Protein AF-A0A8H5CY10-F1 (afdb_monomer_lite)

Foldseek 3Di:
DDDDDDDDDDDDDDDDDDDDDPPDDDDDDDDDDDDPVVVVVVVVVVVVVVVVVVVVVVVVVVVVVVVVVVVCVVPPPDPVVVVVVVVVVVVVVVVVVVVVVVVVCVVCPVVVVVVVVVVVVVVVVVVLVVLVVLVVVLVCCCPPVVDDSVVVCVVVVNDPPDDDPDD

pLDDT: mean 77.36, std 19.47, range [29.61, 96.5]

Radius of gyration: 50.78 Å; chains: 1; bounding box: 106×78×105 Å

Organism: NCBI:txid182062

Sequence (167 aa):
MGLFKQTRSGHQTASGSSNNPEKSTHTGIVVFWSFPSQQGVLIQTRLKSVKEQRSSNEAQLKELHEALNIEKSLRVESQDRTRLLNELTDLKKEICQLDQELGAYGACDPVKLEETKRAITLGKEAAIRWTDNYGVVLNYFTRQNGVSADDVRKYLGVPEDYEDQVY

InterPro domains:
  IPR040661 Leucine zipper with capping helix domain [PF18517] (111-163)

Secondary structure (DSSP, 8-state):
--------------------------SS-------HHHHHHHHHHHHHHHHHHHHHHHHHHHHHHHHHHHHHHHS---HHHHHHHHHHHHHHHHHHHHHHHHHHHGGG-HHHHHHHHHHHHHHHHHHHHHHHHHHHHHHHHHHHS---HHHHHHHTT--TT------

Structure (mmCIF, N/CA/C/O backbone):
data_AF-A0A8H5CY10-F1
#
_entry.id   AF-A0A8H5CY10-F1
#
loop_
_atom_site.group_PDB
_atom_site.id
_atom_site.type_symbol
_atom_site.label_atom_id
_atom_site.label_alt_id
_atom_site.label_comp_id
_atom_site.label_asym_id
_atom_site.label_entity_id
_atom_site.label_seq_id
_atom_site.pdbx_PDB_ins_code
_atom_site.Cartn_x
_atom_site.Cartn_y
_atom_site.Cartn_z
_atom_site.occupancy
_atom_site.B_iso_or_equiv
_atom_site.auth_seq_id
_atom_site.auth_comp_id
_atom_site.auth_asym_id
_atom_site.auth_atom_id
_atom_site.pdbx_PDB_model_num
ATOM 1 N N . MET A 1 1 ? -54.670 -41.532 51.696 1.00 34.75 1 MET A N 1
ATOM 2 C CA . MET A 1 1 ? -55.533 -42.430 50.897 1.00 34.75 1 MET A CA 1
ATOM 3 C C . MET A 1 1 ? -56.608 -41.581 50.242 1.00 34.75 1 MET A C 1
ATOM 5 O O . MET A 1 1 ? -57.479 -41.097 50.944 1.00 34.75 1 MET A O 1
ATOM 9 N N . GLY A 1 2 ? -56.506 -41.326 48.940 1.00 39.78 2 GLY A N 1
ATOM 10 C CA . GLY A 1 2 ? -57.536 -40.622 48.176 1.00 39.78 2 GLY A CA 1
ATOM 11 C C . GLY A 1 2 ? -57.669 -41.297 46.820 1.00 39.78 2 GLY A C 1
ATOM 12 O O . GLY A 1 2 ? -56.771 -41.181 45.993 1.00 39.78 2 GLY A O 1
ATOM 13 N N . LEU A 1 3 ? -58.736 -42.074 46.634 1.00 32.69 3 LEU A N 1
ATOM 14 C CA . LEU A 1 3 ? -59.073 -42.697 45.357 1.00 32.69 3 LEU A CA 1
ATOM 15 C C . LEU A 1 3 ? -59.707 -41.636 44.457 1.00 32.69 3 LEU A C 1
ATOM 17 O O . LEU A 1 3 ? -60.859 -41.264 44.658 1.00 32.69 3 LEU A O 1
ATOM 21 N N . PHE A 1 4 ? -58.965 -41.165 43.459 1.00 33.41 4 PHE A N 1
ATOM 22 C CA . PHE A 1 4 ? -59.524 -40.364 42.375 1.00 33.41 4 PHE A CA 1
ATOM 23 C C . PHE A 1 4 ? -59.755 -41.289 41.176 1.00 33.41 4 PHE A C 1
ATOM 25 O O . PHE A 1 4 ? -58.808 -41.736 40.532 1.00 33.41 4 PHE A O 1
ATOM 32 N N . LYS A 1 5 ? -61.017 -41.642 40.906 1.00 40.50 5 LYS A N 1
ATOM 33 C CA . LYS A 1 5 ? -61.383 -42.364 39.683 1.00 40.50 5 LYS A CA 1
ATOM 34 C C . LYS A 1 5 ? -61.484 -41.354 38.549 1.00 40.50 5 LYS A C 1
ATOM 36 O O . LYS A 1 5 ? -62.426 -40.571 38.515 1.00 40.50 5 LYS A O 1
ATOM 41 N N . GLN A 1 6 ? -60.555 -41.411 37.602 1.00 40.81 6 GLN A N 1
ATOM 42 C CA . GLN A 1 6 ? -60.730 -40.766 36.307 1.00 40.81 6 GLN A CA 1
ATOM 43 C C . GLN A 1 6 ? -60.863 -41.849 35.238 1.00 40.81 6 GLN A C 1
ATOM 45 O O . GLN A 1 6 ? -59.901 -42.513 34.865 1.00 40.81 6 GLN A O 1
ATOM 50 N N . THR A 1 7 ? -62.090 -42.060 34.773 1.00 44.53 7 THR A N 1
ATOM 51 C CA . THR A 1 7 ? -62.386 -42.866 33.588 1.00 44.53 7 THR A CA 1
ATOM 52 C C . THR A 1 7 ? -61.926 -42.099 32.354 1.00 44.53 7 THR A C 1
ATOM 54 O O . THR A 1 7 ? -62.464 -41.031 32.061 1.00 44.53 7 THR A O 1
ATOM 57 N N . ARG A 1 8 ? -60.943 -42.630 31.620 1.00 38.81 8 ARG A N 1
ATOM 58 C CA . ARG A 1 8 ? -60.544 -42.095 30.314 1.00 38.81 8 ARG A CA 1
ATOM 59 C C . ARG A 1 8 ? -60.693 -43.182 29.251 1.00 38.81 8 ARG A C 1
ATOM 61 O O . ARG A 1 8 ? -59.889 -44.102 29.172 1.00 38.81 8 ARG A O 1
ATOM 68 N N . SER A 1 9 ? -61.758 -43.055 28.462 1.00 34.53 9 SER A N 1
ATOM 69 C CA . SER A 1 9 ? -61.904 -43.682 27.147 1.00 34.53 9 SER A CA 1
ATOM 70 C C . SER A 1 9 ? -60.793 -43.159 26.234 1.00 34.53 9 SER A C 1
ATOM 72 O O . SER A 1 9 ? -60.560 -41.951 26.177 1.00 34.53 9 SER A O 1
ATOM 74 N N . GLY A 1 10 ? -60.072 -44.065 25.579 1.00 37.56 10 GLY A N 1
ATOM 75 C CA . GLY A 1 10 ? -58.889 -43.745 24.789 1.00 37.56 10 GLY A CA 1
ATOM 76 C C . GLY A 1 10 ? -59.191 -43.094 23.438 1.00 37.56 10 GLY A C 1
ATOM 77 O O . GLY A 1 10 ? -60.077 -43.529 22.708 1.00 37.56 10 GLY A O 1
ATOM 78 N N . HIS A 1 11 ? -58.362 -42.117 23.073 1.00 30.05 11 HIS A N 1
ATOM 79 C CA . HIS A 1 11 ? -57.857 -41.965 21.710 1.00 30.05 11 HIS A CA 1
ATOM 80 C C . HIS A 1 11 ? -56.489 -41.273 21.778 1.00 30.05 11 HIS A C 1
ATOM 82 O O . HIS A 1 11 ? -56.371 -40.166 22.304 1.00 30.05 11 HIS A O 1
ATOM 88 N N . GLN A 1 12 ? -55.441 -41.977 21.345 1.00 35.25 12 GLN A N 1
ATOM 89 C CA . GLN A 1 12 ? -54.083 -41.449 21.216 1.00 35.25 12 GLN A CA 1
ATOM 90 C C . GLN A 1 12 ? -53.934 -40.755 19.861 1.00 35.25 12 GLN A C 1
ATOM 92 O O . GLN A 1 12 ? -54.296 -41.334 18.842 1.00 35.25 12 GLN A O 1
ATOM 97 N N . THR A 1 13 ? -53.268 -39.603 19.845 1.00 30.92 13 THR A N 1
ATOM 98 C CA . THR A 1 13 ? -52.383 -39.216 18.738 1.00 30.92 13 THR A CA 1
ATOM 99 C C . THR A 1 13 ? -51.084 -38.688 19.337 1.00 30.92 13 THR A C 1
ATOM 101 O O . THR A 1 13 ? -51.091 -37.802 20.191 1.00 30.92 13 THR A O 1
ATOM 104 N N . ALA A 1 14 ? -49.989 -39.330 18.944 1.00 38.44 14 ALA A N 1
ATOM 105 C CA . ALA A 1 14 ? -48.635 -39.170 19.449 1.00 38.44 14 ALA A CA 1
ATOM 106 C C . ALA A 1 14 ? -48.001 -37.815 19.095 1.00 38.44 14 ALA A C 1
ATOM 108 O O . ALA A 1 14 ? -48.248 -37.300 18.013 1.00 38.44 14 ALA A O 1
ATOM 109 N N . SER A 1 15 ? -47.105 -37.321 19.958 1.00 30.69 15 SER A N 1
ATOM 110 C CA . SER A 1 15 ? -45.715 -36.972 19.603 1.00 30.69 15 SER A CA 1
ATOM 111 C C . SER A 1 15 ? -45.042 -36.220 20.757 1.00 30.69 15 SER A C 1
ATOM 113 O O . SER A 1 15 ? -45.592 -35.227 21.227 1.00 30.69 15 SER A O 1
ATOM 115 N N . GLY A 1 16 ? -43.830 -36.624 21.151 1.00 29.61 16 GLY A N 1
ATOM 116 C CA . GLY A 1 16 ? -42.879 -35.682 21.756 1.00 29.61 16 GLY A CA 1
ATOM 117 C C . GLY A 1 16 ? -42.206 -36.106 23.058 1.00 29.61 16 GLY A C 1
ATOM 118 O O . GLY A 1 16 ? -42.570 -35.643 24.128 1.00 29.61 16 GLY A O 1
ATOM 119 N N . SER A 1 17 ? -41.133 -36.880 22.898 1.00 32.09 17 SER A N 1
ATOM 120 C CA . SER A 1 17 ? -39.913 -36.883 23.716 1.00 32.09 17 SER A CA 1
ATOM 121 C C . SER A 1 17 ? -39.981 -37.368 25.171 1.00 32.09 17 SER A C 1
ATOM 123 O O . SER A 1 17 ? -40.077 -36.613 26.135 1.00 32.09 17 SER A O 1
ATOM 125 N N . SER A 1 18 ? -39.778 -38.681 25.273 1.00 42.53 18 SER A N 1
ATOM 126 C CA . SER A 1 18 ? -39.155 -39.410 26.378 1.00 42.53 18 SER A CA 1
ATOM 127 C C . SER A 1 18 ? -37.999 -38.651 27.039 1.00 42.53 18 SER A C 1
ATOM 129 O O . SER A 1 18 ? -37.089 -38.198 26.347 1.00 42.53 18 SER A O 1
ATOM 131 N N . ASN A 1 19 ? -38.015 -38.587 28.373 1.00 39.38 19 ASN A N 1
ATOM 132 C CA . ASN A 1 19 ? -36.900 -39.030 29.216 1.00 39.38 19 ASN A CA 1
ATOM 133 C C . ASN A 1 19 ? -37.336 -39.045 30.687 1.00 39.38 19 ASN A C 1
ATOM 135 O O . ASN A 1 19 ? -37.189 -38.066 31.414 1.00 39.38 19 ASN A O 1
ATOM 139 N N . ASN A 1 20 ? -37.864 -40.184 31.134 1.00 44.50 20 ASN A N 1
ATOM 140 C CA . ASN A 1 20 ? -37.883 -40.542 32.548 1.00 44.50 20 ASN A CA 1
ATOM 141 C C . ASN A 1 20 ? -37.663 -42.062 32.642 1.00 44.50 20 ASN A C 1
ATOM 143 O O . ASN A 1 20 ? -38.339 -42.793 31.916 1.00 44.50 20 ASN A O 1
ATOM 147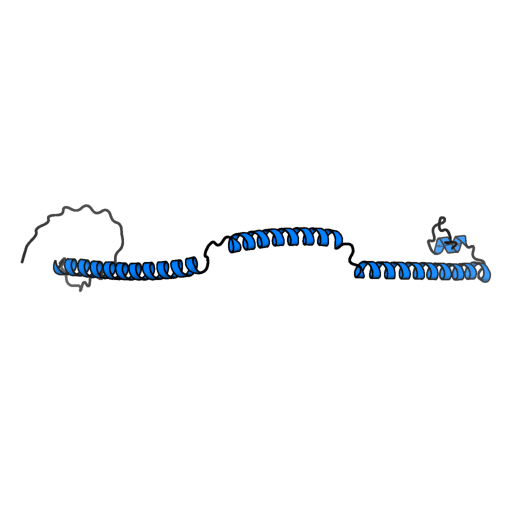 N N . PRO A 1 21 ? -36.724 -42.572 33.460 1.00 44.19 21 PRO A N 1
ATOM 148 C CA . PRO A 1 21 ? -36.473 -44.002 33.527 1.00 44.19 21 PRO A CA 1
ATOM 149 C C . PRO A 1 21 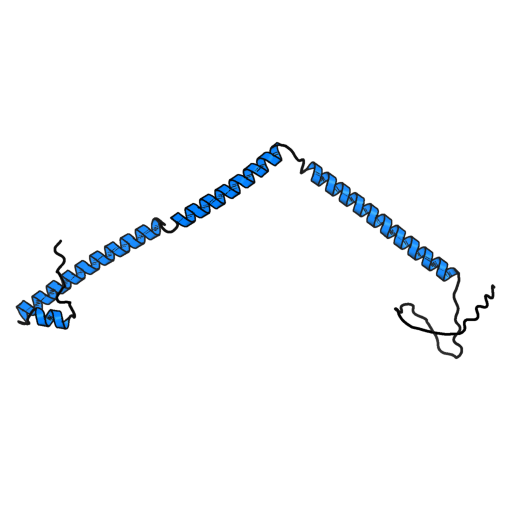? -37.559 -44.657 34.387 1.00 44.19 21 PRO A C 1
ATOM 151 O O . PRO A 1 21 ? -37.470 -44.690 35.616 1.00 44.19 21 PRO A O 1
ATOM 154 N N . GLU A 1 22 ? -38.599 -45.181 33.740 1.00 51.25 22 GLU A N 1
ATOM 155 C CA . GLU A 1 22 ? -39.527 -46.130 34.355 1.00 51.25 22 GLU A CA 1
ATOM 156 C C . GLU A 1 22 ? -38.759 -47.416 34.676 1.00 51.25 22 GLU A C 1
ATOM 158 O O . GLU A 1 22 ? -38.519 -48.266 33.820 1.00 51.25 22 GLU A O 1
ATOM 163 N N . LYS A 1 23 ? -38.321 -47.557 35.929 1.00 45.88 23 LYS A N 1
ATOM 164 C CA . LYS A 1 23 ? -37.774 -48.823 36.419 1.00 45.88 23 LYS A CA 1
ATOM 165 C C . LYS A 1 23 ? -38.937 -49.801 36.595 1.00 45.88 23 LYS A C 1
ATOM 167 O O . LYS A 1 23 ? -39.627 -49.748 37.609 1.00 45.88 23 LYS A O 1
ATOM 172 N N . SER A 1 24 ? -39.156 -50.665 35.605 1.00 47.91 24 SER A N 1
ATOM 173 C CA . SER A 1 24 ? -40.098 -51.784 35.682 1.00 47.91 24 SER A CA 1
ATOM 174 C C . SER A 1 24 ? -39.331 -53.099 35.842 1.00 47.91 24 SER A C 1
ATOM 176 O O . SER A 1 24 ? -38.492 -53.465 35.021 1.00 47.91 24 SER A O 1
ATOM 178 N N . THR A 1 25 ? -39.578 -53.807 36.942 1.00 46.56 25 THR A N 1
ATOM 179 C CA . THR A 1 25 ? -39.133 -55.191 37.139 1.00 46.56 25 THR A CA 1
ATOM 180 C C . THR A 1 25 ? -40.284 -56.129 36.785 1.00 46.56 25 THR A C 1
ATOM 182 O O . THR A 1 25 ? -41.404 -55.969 37.263 1.00 46.56 25 THR A O 1
ATOM 185 N N . HIS A 1 26 ? -40.003 -57.088 35.901 1.00 52.53 26 HIS A N 1
ATOM 186 C CA . HIS A 1 26 ? -40.968 -58.000 35.293 1.00 52.53 26 HIS A CA 1
ATOM 187 C C . HIS A 1 26 ? -41.533 -59.030 36.284 1.00 52.53 26 HIS A C 1
ATOM 189 O O . HIS A 1 26 ? -40.880 -60.019 36.605 1.00 52.53 26 HIS A O 1
ATOM 195 N N . THR A 1 27 ? -42.791 -58.870 36.686 1.00 47.19 27 THR A N 1
ATOM 196 C CA . THR A 1 27 ? -43.747 -59.975 36.886 1.00 47.19 27 THR A CA 1
ATOM 197 C C . THR A 1 27 ? -45.152 -59.380 36.760 1.00 47.19 27 THR A C 1
ATOM 199 O O . THR A 1 27 ? -45.362 -58.241 37.157 1.00 47.19 27 THR A O 1
ATOM 202 N N . GLY A 1 28 ? -46.067 -60.089 36.093 1.00 61.75 28 GLY A N 1
ATOM 203 C CA . GLY A 1 28 ? -47.290 -59.539 35.493 1.00 61.75 28 GLY A CA 1
ATOM 204 C C . GLY A 1 28 ? -48.131 -58.595 36.367 1.00 61.75 28 GLY A C 1
ATOM 205 O O . GLY A 1 28 ? -48.278 -58.806 37.565 1.00 61.75 28 GLY A O 1
ATOM 206 N N . ILE A 1 29 ? -48.751 -57.625 35.678 1.00 61.16 29 ILE A N 1
ATOM 207 C CA . ILE A 1 29 ? -49.511 -56.440 36.129 1.00 61.16 29 ILE A CA 1
ATOM 208 C C . ILE A 1 29 ? -48.658 -55.162 36.107 1.00 61.16 29 ILE A C 1
ATOM 210 O O . ILE A 1 29 ? -47.801 -54.922 36.951 1.00 61.16 29 ILE A O 1
ATOM 214 N N . VAL A 1 30 ? -48.955 -54.302 35.128 1.00 60.22 30 VAL A N 1
ATOM 215 C CA . VAL A 1 30 ? -48.412 -52.943 35.038 1.00 60.22 30 VAL A CA 1
ATOM 216 C C . VAL A 1 30 ? -49.226 -52.049 35.971 1.00 60.22 30 VAL A C 1
ATOM 218 O O . VAL A 1 30 ? -50.378 -51.723 35.683 1.00 60.22 30 VAL A O 1
ATOM 221 N N . VAL A 1 31 ? -48.648 -51.681 37.114 1.00 64.50 31 VAL A N 1
ATOM 222 C CA . VAL A 1 31 ? -49.278 -50.774 38.078 1.00 64.50 31 VAL A CA 1
ATOM 223 C C . VAL A 1 31 ? -48.732 -49.366 37.856 1.00 64.50 31 VAL A C 1
ATOM 225 O O . VAL A 1 31 ? -47.546 -49.116 38.048 1.00 64.50 31 VAL A O 1
ATOM 228 N N . PHE A 1 32 ? -49.605 -48.439 37.462 1.00 62.69 32 PHE A N 1
ATOM 229 C CA . PHE A 1 32 ? -49.262 -47.024 37.341 1.00 62.69 32 PHE A CA 1
ATOM 230 C C . PHE A 1 32 ? -49.555 -46.308 38.662 1.00 62.69 32 PHE A C 1
ATOM 232 O O . PHE A 1 32 ? -50.704 -46.241 39.100 1.00 62.69 32 PHE A O 1
ATOM 239 N N . TRP A 1 33 ? -48.522 -45.750 39.293 1.00 68.19 33 TRP A N 1
ATOM 240 C CA . TRP A 1 33 ? -48.652 -44.870 40.454 1.00 68.19 33 TRP A CA 1
ATOM 241 C C . TRP A 1 33 ? -47.976 -43.526 40.188 1.00 68.19 33 TRP A C 1
ATOM 243 O O . TRP A 1 33 ? -46.883 -43.450 39.634 1.00 68.19 33 TRP A O 1
ATOM 253 N N . SER A 1 34 ? -48.623 -42.451 40.626 1.00 68.00 34 SER A N 1
ATOM 254 C CA . SER A 1 34 ? -48.046 -41.109 40.666 1.00 68.00 34 SER A CA 1
ATOM 255 C C . SER A 1 34 ? -48.125 -40.595 42.095 1.00 68.00 34 SER A C 1
ATOM 257 O O . SER A 1 34 ? -49.211 -40.572 42.681 1.00 68.00 34 SER A O 1
ATOM 259 N N . PHE A 1 35 ? -47.001 -40.172 42.668 1.00 72.25 35 PHE A N 1
ATOM 260 C CA . PHE A 1 35 ? -46.991 -39.612 44.016 1.00 72.25 35 PHE A CA 1
ATOM 261 C C . PHE A 1 35 ? -47.234 -38.097 43.947 1.00 72.25 35 PHE A C 1
ATOM 263 O O . PHE A 1 35 ? -46.474 -37.403 43.270 1.00 72.25 35 PHE A O 1
ATOM 270 N N . PRO A 1 36 ? -48.222 -37.536 44.672 1.00 67.69 36 PRO A N 1
ATOM 271 C CA . PRO A 1 36 ? -48.435 -36.085 44.724 1.00 67.69 36 PRO A CA 1
ATOM 272 C C . PRO A 1 36 ? -47.177 -35.308 45.153 1.00 67.69 36 PRO A C 1
ATOM 274 O O . PRO A 1 36 ? -46.927 -34.195 44.692 1.00 67.69 36 PRO A O 1
ATOM 277 N N . SER A 1 37 ? -46.330 -35.928 45.981 1.00 76.00 37 SER A N 1
ATOM 278 C CA . SER A 1 37 ? -45.037 -35.378 46.396 1.00 76.00 37 SER A CA 1
ATOM 279 C C . SER A 1 37 ? -44.037 -35.234 45.243 1.00 76.00 37 SER A C 1
ATOM 281 O O . SER A 1 37 ? -43.242 -34.299 45.268 1.00 76.00 37 SER A O 1
ATOM 283 N N . GLN A 1 38 ? -44.087 -36.079 44.204 1.00 75.94 38 GLN A N 1
ATOM 284 C CA . GLN A 1 38 ? -43.194 -35.972 43.041 1.00 75.94 38 GLN A CA 1
ATOM 285 C C . GLN A 1 38 ? -43.479 -34.711 42.223 1.00 75.94 38 GLN A C 1
ATOM 287 O O . GLN A 1 38 ? -42.543 -34.025 41.823 1.00 75.94 38 GLN A O 1
ATOM 292 N N . GLN A 1 39 ? -44.753 -34.352 42.026 1.00 76.94 39 GLN A N 1
ATOM 293 C CA . GLN A 1 39 ? -45.106 -33.093 41.359 1.00 76.94 39 GLN A CA 1
ATOM 294 C C . GLN A 1 39 ? -44.633 -31.880 42.170 1.00 76.94 39 GLN A C 1
ATOM 296 O O . GLN A 1 39 ? -44.082 -30.938 41.603 1.00 76.94 39 GLN A O 1
ATOM 301 N N . GLY A 1 40 ? -44.767 -31.933 43.499 1.00 83.06 40 GLY A N 1
ATOM 302 C CA . GLY A 1 40 ? -44.238 -30.901 44.392 1.00 83.06 40 GLY A CA 1
ATOM 303 C C . GLY A 1 40 ? -42.718 -30.751 44.295 1.00 83.06 40 GLY A C 1
ATOM 304 O O . GLY A 1 40 ? -42.218 -29.631 44.194 1.00 83.06 40 GLY A O 1
ATOM 305 N N . VAL A 1 41 ? -41.980 -31.865 44.261 1.00 85.06 41 VAL A N 1
ATOM 306 C CA . VAL A 1 41 ? -40.518 -31.860 44.100 1.00 85.06 41 VAL A CA 1
ATOM 307 C C . VAL A 1 41 ? -40.120 -31.276 42.745 1.00 85.06 41 VAL A C 1
ATOM 309 O O . VAL A 1 41 ? -39.270 -30.391 42.718 1.00 85.06 41 VAL A O 1
ATOM 312 N N . LEU A 1 42 ? -40.775 -31.678 41.648 1.00 86.62 42 LEU A N 1
ATOM 313 C CA . LEU A 1 42 ? -40.504 -31.154 40.303 1.00 86.62 42 LEU A CA 1
ATOM 314 C C . LEU A 1 42 ? -40.698 -29.634 40.221 1.00 86.62 42 LEU A C 1
ATOM 316 O O . LEU A 1 42 ? -39.833 -28.925 39.698 1.00 86.62 42 LEU A O 1
ATOM 320 N N . ILE A 1 43 ? -41.805 -29.127 40.775 1.00 88.62 43 ILE A N 1
ATOM 321 C CA . ILE A 1 43 ? -42.090 -27.688 40.834 1.00 88.62 43 ILE A CA 1
ATOM 322 C C . ILE A 1 43 ? -41.028 -26.969 41.672 1.00 88.62 43 ILE A C 1
ATOM 324 O O . ILE A 1 43 ? -40.539 -25.921 41.254 1.00 88.62 43 ILE A O 1
ATOM 328 N N . GLN A 1 44 ? -40.610 -27.534 42.808 1.00 89.06 44 GLN A N 1
ATOM 329 C CA . GLN A 1 44 ? -39.559 -26.946 43.642 1.00 89.06 44 GLN A CA 1
ATOM 330 C C . GLN A 1 44 ? -38.193 -26.922 42.948 1.00 89.06 44 GLN A C 1
ATOM 332 O O . GLN A 1 44 ? -37.514 -25.899 43.008 1.00 89.06 44 GLN A O 1
ATOM 337 N N . THR A 1 45 ? -37.786 -27.992 42.259 1.00 90.50 45 THR A N 1
ATOM 338 C CA . THR A 1 45 ? -36.541 -27.999 41.469 1.00 90.50 45 THR A CA 1
ATOM 339 C C . THR A 1 45 ? -36.589 -26.993 40.329 1.00 90.50 45 THR A C 1
ATOM 341 O O . THR A 1 45 ? -35.624 -26.259 40.128 1.00 90.50 45 THR A O 1
ATOM 344 N N . ARG A 1 46 ? -37.726 -26.879 39.631 1.00 93.06 46 ARG A N 1
ATOM 345 C CA . ARG A 1 46 ? -37.905 -25.876 38.575 1.00 93.06 46 ARG A CA 1
ATOM 346 C C . ARG A 1 46 ? -37.837 -24.460 39.141 1.00 93.06 46 ARG A C 1
ATOM 348 O O . ARG A 1 46 ? -37.180 -23.603 38.565 1.00 93.06 46 ARG A O 1
ATOM 355 N N . LEU A 1 47 ? -38.464 -24.224 40.290 1.00 93.56 47 LEU A N 1
ATOM 356 C CA . LEU A 1 47 ? -38.440 -22.937 40.977 1.00 93.56 47 LEU A CA 1
ATOM 357 C C . LEU A 1 47 ? -37.026 -22.572 41.449 1.00 93.56 47 LEU A C 1
ATOM 359 O O . LEU A 1 47 ? -36.630 -21.419 41.309 1.00 93.56 47 LEU A O 1
ATOM 363 N N . LYS A 1 48 ? -36.249 -23.535 41.961 1.00 94.12 48 LYS A N 1
ATOM 364 C CA . LYS A 1 48 ? -34.832 -23.334 42.308 1.00 94.12 48 LYS A CA 1
ATOM 365 C C . LYS A 1 48 ? -33.995 -22.980 41.078 1.00 94.12 48 LYS A C 1
ATOM 367 O O . LYS A 1 48 ? -33.326 -21.957 41.099 1.00 94.12 48 LYS A O 1
ATOM 372 N N . SER A 1 49 ? -34.124 -23.747 39.994 1.00 93.88 49 SER A N 1
ATOM 373 C CA . SER A 1 49 ? -33.405 -23.493 38.740 1.00 93.88 49 SER A CA 1
ATOM 374 C C . SER A 1 49 ? -33.724 -22.113 38.155 1.00 93.88 49 SER A C 1
ATOM 376 O O . SER A 1 49 ? -32.815 -21.369 37.803 1.00 93.88 49 SER A O 1
ATOM 378 N N . VAL A 1 50 ? -35.002 -21.717 38.120 1.00 94.88 50 VAL A N 1
ATOM 379 C CA . VAL A 1 50 ? -35.404 -20.382 37.643 1.00 94.88 50 VAL A CA 1
ATOM 380 C C . VAL A 1 50 ? -34.869 -19.276 38.559 1.00 94.88 50 VAL A C 1
ATOM 382 O O . VAL A 1 50 ? -34.489 -18.214 38.073 1.00 94.88 50 VAL A O 1
ATOM 385 N N . LYS A 1 51 ? -34.802 -19.502 39.878 1.00 95.56 51 LYS A N 1
ATOM 386 C CA . LYS A 1 51 ? -34.193 -18.544 40.815 1.00 95.56 51 LYS A CA 1
ATOM 387 C C . LYS A 1 51 ? -32.686 -18.402 40.602 1.00 95.56 51 LYS A C 1
ATOM 389 O O . LYS A 1 51 ? -32.212 -17.274 40.594 1.00 95.56 51 LYS A O 1
ATOM 394 N N . GLU A 1 52 ? -31.964 -19.500 40.391 1.00 95.75 52 GLU A N 1
ATOM 395 C CA . GLU A 1 52 ? -30.528 -19.481 40.071 1.00 95.75 52 GLU A CA 1
ATOM 396 C C . GLU A 1 52 ? -30.249 -18.788 38.735 1.00 95.75 52 GLU A C 1
ATOM 398 O O . GLU A 1 52 ? -29.353 -17.950 38.644 1.00 95.75 52 GLU A O 1
ATOM 403 N N . GLN A 1 53 ? -31.058 -19.065 37.709 1.00 95.38 53 GLN A N 1
ATOM 404 C CA . GLN A 1 53 ? -30.969 -18.370 36.422 1.00 95.38 53 GLN A CA 1
ATOM 405 C C . GLN A 1 53 ? -31.240 -16.876 36.578 1.00 95.38 53 GLN A C 1
ATOM 407 O O . GLN A 1 53 ? -30.508 -16.055 36.035 1.00 95.38 53 GLN A O 1
ATOM 412 N N . ARG A 1 54 ? -32.255 -16.504 37.364 1.00 95.06 54 ARG A N 1
ATOM 413 C CA . ARG A 1 54 ? -32.540 -15.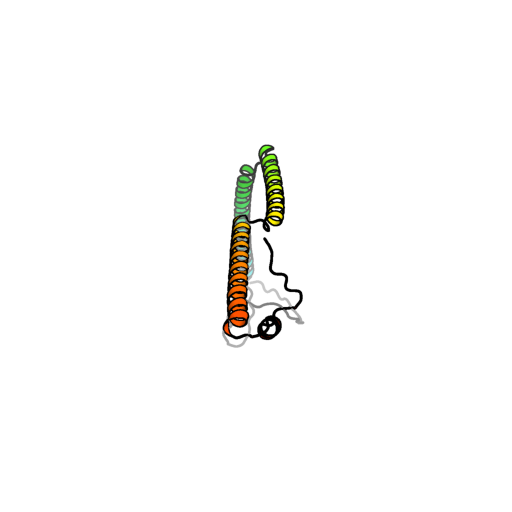102 37.661 1.00 95.06 54 ARG A CA 1
ATOM 414 C C . ARG A 1 54 ? -31.364 -14.432 38.369 1.00 95.06 54 ARG A C 1
ATOM 416 O O . ARG A 1 54 ? -30.963 -13.358 37.940 1.00 95.06 54 ARG A O 1
ATOM 423 N N . SER A 1 55 ? -30.794 -15.053 39.403 1.00 95.81 55 SER A N 1
ATOM 424 C CA . SER A 1 55 ? -29.644 -14.475 40.108 1.00 95.81 55 SER A CA 1
ATOM 425 C C . SER A 1 55 ? -28.409 -14.373 39.215 1.00 95.81 55 SER A C 1
ATOM 427 O O . SER A 1 55 ? -27.687 -13.384 39.288 1.00 95.81 55 SER A O 1
ATOM 429 N N . SER A 1 56 ? -28.183 -15.362 38.345 1.00 95.44 56 SER A N 1
ATOM 430 C CA . SER A 1 56 ? -27.082 -15.343 37.380 1.00 95.44 56 SER A CA 1
ATOM 431 C C . SER A 1 56 ? -27.256 -14.221 36.356 1.00 95.44 56 SER A C 1
ATOM 433 O O . SER A 1 56 ? -26.332 -13.440 36.152 1.00 95.44 56 SER A O 1
ATOM 435 N N . ASN A 1 57 ? -28.455 -14.067 35.792 1.00 94.88 57 ASN A N 1
ATOM 436 C CA . ASN A 1 57 ? -28.756 -12.995 34.845 1.00 94.88 57 ASN A CA 1
ATOM 437 C C . ASN A 1 57 ? -28.691 -11.609 35.505 1.00 94.88 57 ASN A C 1
ATOM 439 O O . ASN A 1 57 ? -28.221 -10.659 34.888 1.00 94.88 57 ASN A O 1
ATOM 443 N N . GLU A 1 58 ? -29.141 -11.474 36.757 1.00 96.50 58 GLU A N 1
ATOM 444 C CA . GLU A 1 58 ? -29.015 -10.227 37.521 1.00 96.50 58 GLU A CA 1
ATOM 445 C C . GLU A 1 58 ? -27.543 -9.878 37.793 1.00 96.50 58 GLU A C 1
ATOM 447 O O . GLU A 1 58 ? -27.179 -8.705 37.723 1.00 96.50 58 GLU A O 1
ATOM 452 N N . ALA A 1 59 ? -26.687 -10.870 38.060 1.00 95.75 59 ALA A N 1
ATOM 453 C CA . ALA A 1 59 ? -25.248 -10.661 38.204 1.00 95.75 59 ALA A CA 1
ATOM 454 C C . ALA A 1 59 ? -24.602 -10.226 36.877 1.00 95.75 59 ALA A C 1
ATOM 456 O O . ALA A 1 59 ? -23.908 -9.213 36.847 1.00 95.75 59 ALA A O 1
ATOM 457 N N . GLN A 1 60 ? -24.911 -10.914 35.773 1.00 95.62 60 GLN A N 1
ATOM 458 C CA . GLN A 1 60 ? -24.429 -10.550 34.435 1.00 95.62 60 GLN A CA 1
ATOM 459 C C . GLN A 1 60 ? -24.889 -9.151 34.014 1.00 95.62 60 GLN A C 1
ATOM 461 O O . GLN A 1 60 ? -24.116 -8.387 33.444 1.00 95.62 60 GLN A O 1
ATOM 466 N N . LEU A 1 61 ? -26.136 -8.778 34.317 1.00 95.94 61 LEU A N 1
ATOM 467 C CA . LEU A 1 61 ? -26.646 -7.435 34.036 1.00 95.94 61 LEU A CA 1
ATOM 468 C C . LEU A 1 61 ? -25.902 -6.352 34.814 1.00 95.94 61 LEU A C 1
ATOM 470 O O . LEU A 1 61 ? -25.718 -5.258 34.282 1.00 95.94 61 LEU A O 1
ATOM 474 N N . LYS A 1 62 ? -25.512 -6.626 36.063 1.00 96.00 62 LYS A N 1
ATOM 475 C CA . LYS A 1 62 ? -24.716 -5.689 36.864 1.00 96.00 62 LYS A CA 1
ATOM 476 C C . LYS A 1 62 ? -23.314 -5.540 36.292 1.00 96.00 62 LYS A C 1
ATOM 478 O O . LYS A 1 62 ? -22.901 -4.415 36.042 1.00 96.00 62 LYS A O 1
ATOM 483 N N . GLU A 1 63 ? -22.650 -6.652 35.992 1.00 95.56 63 GLU A N 1
ATOM 484 C CA . GLU A 1 63 ? -21.320 -6.658 35.375 1.00 95.56 63 GLU A CA 1
ATOM 485 C C . GLU A 1 63 ? -21.312 -5.902 34.036 1.00 95.56 63 GLU A C 1
ATOM 487 O O . GLU A 1 63 ? -20.479 -5.026 33.814 1.00 95.56 63 GLU A O 1
ATOM 492 N N . LEU A 1 64 ? -22.297 -6.158 33.168 1.00 94.81 64 LEU A N 1
ATOM 493 C CA . LEU A 1 64 ? -22.454 -5.440 31.901 1.00 94.81 64 LEU A CA 1
ATOM 494 C C . LEU A 1 64 ? -22.692 -3.942 32.102 1.00 94.81 64 LEU A C 1
ATOM 496 O O . LEU A 1 64 ? -22.138 -3.140 31.354 1.00 94.81 64 LEU A O 1
ATOM 500 N N . HIS A 1 65 ? -23.497 -3.544 33.092 1.00 94.31 65 HIS A N 1
ATOM 501 C CA . HIS A 1 65 ? -23.707 -2.128 33.402 1.00 94.31 65 HIS A CA 1
ATOM 502 C C . HIS A 1 65 ? -22.441 -1.457 33.934 1.00 94.31 65 HIS A C 1
ATOM 504 O O . HIS A 1 65 ? -22.152 -0.325 33.549 1.00 94.31 65 HIS A O 1
ATOM 510 N N . GLU A 1 66 ? -21.683 -2.135 34.793 1.00 93.62 66 GLU A N 1
ATOM 511 C CA . GLU A 1 66 ? -20.400 -1.647 35.300 1.00 93.62 66 GLU A CA 1
ATOM 512 C C . GLU A 1 66 ? -19.399 -1.473 34.154 1.00 93.62 66 GLU A C 1
ATOM 514 O O . GLU A 1 66 ? -18.841 -0.386 33.994 1.00 93.62 66 GLU A O 1
ATOM 519 N N . ALA A 1 67 ? -19.265 -2.475 33.280 1.00 89.69 67 ALA A N 1
ATOM 520 C CA . ALA A 1 67 ? -18.430 -2.399 32.084 1.00 89.69 67 ALA A CA 1
ATOM 521 C C . ALA A 1 67 ? -18.859 -1.257 31.148 1.00 89.69 67 ALA A C 1
ATOM 523 O O . ALA A 1 67 ? -18.017 -0.500 30.663 1.00 89.69 67 ALA A O 1
ATOM 524 N N . LEU A 1 68 ? -20.167 -1.071 30.934 1.00 88.56 68 LEU A N 1
ATOM 525 C CA . LEU A 1 68 ? -20.686 0.035 30.126 1.00 88.56 68 LEU A CA 1
ATOM 526 C C . LEU A 1 68 ? -20.371 1.399 30.736 1.00 88.56 68 LEU A C 1
ATOM 528 O O . LEU A 1 68 ? -20.061 2.334 30.005 1.00 88.56 68 LEU A O 1
ATOM 532 N N . ASN A 1 69 ? -20.480 1.534 32.056 1.00 87.12 69 ASN A N 1
ATOM 533 C CA . ASN A 1 69 ? -20.191 2.787 32.744 1.00 87.12 69 ASN A CA 1
ATOM 534 C C . ASN A 1 69 ? -18.697 3.124 32.689 1.00 87.12 69 ASN A C 1
ATOM 536 O O . ASN A 1 69 ? -18.355 4.289 32.493 1.00 87.12 69 ASN A O 1
ATOM 540 N N . ILE A 1 70 ? -17.822 2.118 32.794 1.00 87.50 70 ILE A N 1
ATOM 541 C CA . ILE A 1 70 ? -16.374 2.271 32.597 1.00 87.50 70 ILE A CA 1
ATOM 542 C C . ILE A 1 70 ? -16.078 2.700 31.153 1.00 87.50 70 ILE A C 1
ATOM 544 O O . ILE A 1 70 ? -15.398 3.692 30.926 1.00 87.50 70 ILE A O 1
ATOM 548 N N . GLU A 1 71 ? -16.632 2.018 30.151 1.00 82.00 71 GLU A N 1
ATOM 549 C CA . GLU A 1 71 ? -16.413 2.387 28.745 1.00 82.00 71 GLU A CA 1
ATOM 550 C C . GLU A 1 71 ? -16.968 3.778 28.408 1.00 82.00 71 GLU A C 1
ATOM 552 O O . GLU A 1 71 ? -16.331 4.549 27.692 1.00 82.00 71 GLU A O 1
ATOM 557 N N . LYS A 1 72 ? -18.126 4.150 28.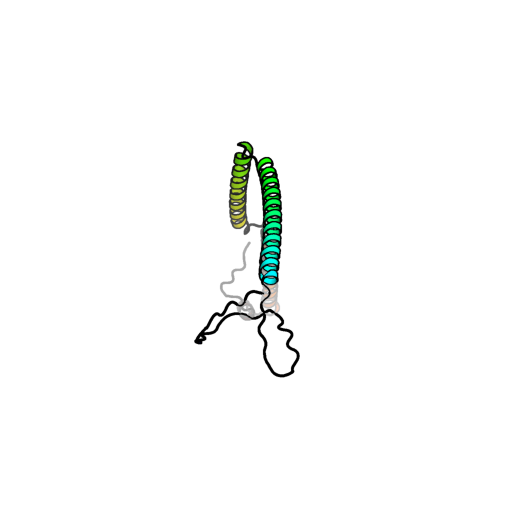965 1.00 83.69 72 LYS A N 1
ATOM 558 C CA . LYS A 1 72 ? -18.695 5.498 28.815 1.00 83.69 72 LYS A CA 1
ATOM 559 C C . LYS A 1 72 ? -17.829 6.576 29.465 1.00 83.69 72 LYS A C 1
ATOM 561 O O . LYS A 1 72 ? -17.723 7.663 28.904 1.00 83.69 72 LYS A O 1
ATOM 566 N N . SER A 1 73 ? -17.216 6.300 30.617 1.00 78.69 73 SER A N 1
ATOM 567 C CA . SER A 1 73 ? -16.330 7.260 31.289 1.00 78.69 73 SER A CA 1
ATOM 568 C C . SER A 1 73 ? -14.965 7.388 30.607 1.00 78.69 73 SER A C 1
ATOM 570 O O . SER A 1 73 ? -14.334 8.436 30.704 1.00 78.69 73 SER A O 1
ATOM 572 N N . LEU A 1 74 ? -14.527 6.367 29.867 1.00 76.38 74 LEU A N 1
ATOM 573 C CA . LEU A 1 74 ? -13.319 6.418 29.037 1.00 76.38 74 LEU A CA 1
ATOM 574 C C . LEU A 1 74 ? -13.572 7.077 27.674 1.00 76.38 74 LEU A C 1
ATOM 576 O O . LEU A 1 74 ? -12.704 7.764 27.136 1.00 76.38 74 LEU A O 1
ATOM 580 N N . ARG A 1 75 ? -14.765 6.884 27.103 1.00 75.06 75 ARG A N 1
ATOM 581 C CA . ARG A 1 75 ? -15.176 7.425 25.799 1.00 75.06 75 ARG A CA 1
ATOM 582 C C . ARG A 1 75 ? -16.099 8.626 25.957 1.00 75.06 75 ARG A C 1
ATOM 584 O O . ARG A 1 75 ? -17.110 8.718 25.263 1.00 75.06 75 ARG A O 1
ATOM 591 N N . VAL A 1 76 ? -15.758 9.545 26.857 1.00 76.50 76 VAL A N 1
ATOM 592 C CA . VAL A 1 76 ? -16.517 10.792 26.980 1.00 76.50 76 VAL A CA 1
ATOM 593 C C . VAL A 1 76 ? -16.441 11.527 25.648 1.00 76.50 76 VAL A C 1
ATOM 595 O O . VAL A 1 76 ? -15.362 11.784 25.108 1.00 76.50 76 VAL A O 1
ATOM 598 N N . GLU A 1 77 ? -17.611 11.829 25.104 1.00 66.25 77 GLU A N 1
ATOM 599 C CA . GLU A 1 77 ? -17.774 12.555 23.855 1.00 66.25 77 GLU A CA 1
ATOM 600 C C . GLU A 1 77 ? -17.437 14.031 24.110 1.00 66.25 77 GLU A C 1
ATOM 602 O O . GLU A 1 77 ? -18.294 14.861 24.404 1.00 66.25 77 GLU A O 1
ATOM 607 N N . SER A 1 78 ? -16.139 14.338 24.115 1.00 79.44 78 SER A N 1
ATOM 608 C CA . SER A 1 78 ? -15.630 15.700 24.241 1.00 79.44 78 SER A CA 1
ATOM 609 C C . SER A 1 78 ? -15.518 16.356 22.868 1.00 79.44 78 SER A C 1
ATOM 611 O O . SER A 1 78 ? -15.315 15.689 21.851 1.00 79.44 78 SER A O 1
ATOM 613 N N . GLN A 1 79 ? -15.606 17.688 22.831 1.00 80.00 79 GLN A N 1
ATOM 614 C CA . GLN A 1 79 ? -15.380 18.442 21.594 1.00 80.00 79 GLN A CA 1
ATOM 615 C C . GLN A 1 79 ? -13.993 18.150 21.004 1.00 80.00 79 GLN A C 1
ATOM 617 O O . GLN A 1 79 ? -13.860 18.050 19.787 1.00 80.00 79 GLN A O 1
ATOM 622 N N . ASP A 1 80 ? -12.990 17.931 21.857 1.00 83.25 80 ASP A N 1
ATOM 623 C CA . ASP A 1 80 ? -11.632 17.572 21.444 1.00 83.25 80 ASP A CA 1
ATOM 624 C C . ASP A 1 80 ? -11.578 16.193 20.785 1.00 83.25 80 ASP A C 1
ATOM 626 O O . ASP A 1 80 ? -10.944 16.034 19.748 1.00 83.25 80 ASP A O 1
ATOM 630 N N . ARG A 1 81 ? -12.301 15.198 21.318 1.00 84.44 81 ARG A N 1
ATOM 631 C CA . ARG A 1 81 ? -12.394 13.867 20.702 1.00 84.44 81 ARG A CA 1
ATOM 632 C C . ARG A 1 81 ? -13.023 13.948 19.315 1.00 84.44 81 ARG A C 1
ATOM 634 O O . ARG A 1 81 ? -12.517 13.325 18.387 1.00 84.44 81 ARG A O 1
ATOM 641 N N . THR A 1 82 ? -14.102 14.712 19.162 1.00 85.88 82 THR A N 1
ATOM 642 C CA . THR A 1 82 ? -14.756 14.902 17.859 1.00 85.88 82 THR A CA 1
ATOM 643 C C . THR A 1 82 ? -13.834 15.617 16.873 1.00 85.88 82 THR A C 1
ATOM 645 O O . THR A 1 82 ? -13.746 15.201 15.721 1.00 85.88 82 THR A O 1
ATOM 648 N N . ARG A 1 83 ? -13.093 16.640 17.321 1.00 90.25 83 ARG A N 1
ATOM 649 C CA . ARG A 1 83 ? -12.076 17.319 16.501 1.00 90.25 83 ARG A CA 1
ATOM 650 C C . ARG A 1 83 ? -10.975 16.361 16.052 1.00 90.25 83 ARG A C 1
ATOM 652 O O . ARG A 1 83 ? -10.751 16.248 14.855 1.00 90.25 83 ARG A O 1
ATOM 659 N N . LEU A 1 84 ? -10.377 15.607 16.976 1.00 89.19 84 LEU A N 1
ATOM 660 C CA . LEU A 1 84 ? -9.322 14.632 16.674 1.00 89.19 84 LEU A CA 1
ATOM 661 C C . LEU A 1 84 ? -9.802 13.517 15.738 1.00 89.19 84 LEU A C 1
ATOM 663 O O . LEU A 1 84 ? -9.051 13.065 14.880 1.00 89.19 84 LEU A O 1
ATOM 667 N N . LEU A 1 85 ? -11.049 13.059 15.883 1.00 90.94 85 LEU A N 1
ATOM 668 C CA . LEU A 1 85 ? -11.628 12.075 14.967 1.00 90.94 85 LEU A CA 1
ATOM 669 C C . LEU A 1 85 ? -11.812 12.654 13.563 1.00 90.94 85 LEU A C 1
ATOM 671 O O . LEU A 1 85 ? -11.497 11.964 12.596 1.00 90.94 85 LEU A O 1
ATOM 675 N N . ASN A 1 86 ? -12.265 13.903 13.446 1.00 92.56 86 ASN A N 1
ATOM 676 C CA . ASN A 1 86 ? -12.378 14.579 12.156 1.00 92.56 86 ASN A CA 1
ATOM 677 C C . ASN A 1 86 ? -10.995 14.773 11.514 1.00 92.56 86 ASN A C 1
ATOM 679 O O . ASN A 1 86 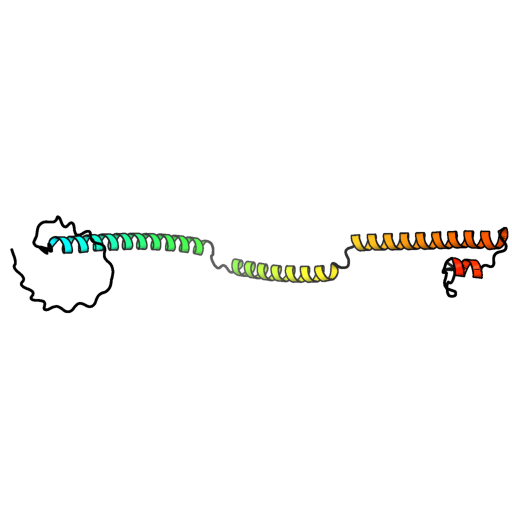? -10.800 14.361 10.373 1.00 92.56 86 ASN A O 1
ATOM 683 N N . GLU A 1 87 ? -10.014 15.273 12.270 1.00 94.19 87 GLU A N 1
ATOM 684 C CA . GLU A 1 87 ? -8.624 15.406 11.813 1.00 94.19 87 GLU A CA 1
ATOM 685 C C . GLU A 1 87 ? -8.063 14.064 11.338 1.00 94.19 87 GLU A C 1
ATOM 687 O O . GLU A 1 87 ? -7.529 13.969 10.239 1.00 94.19 87 GLU A O 1
ATOM 692 N N . LEU A 1 88 ? -8.259 12.989 12.106 1.00 94.12 88 LEU A N 1
ATOM 693 C CA . LEU A 1 88 ? -7.842 11.644 11.712 1.00 94.12 88 LEU A CA 1
ATOM 694 C C . LEU A 1 88 ? -8.499 11.224 10.390 1.00 94.12 88 LEU A C 1
ATOM 696 O O . LEU A 1 88 ? -7.829 10.661 9.522 1.00 94.12 88 LEU A O 1
ATOM 700 N N . THR A 1 89 ? -9.799 11.481 10.216 1.00 95.19 89 THR A N 1
ATOM 701 C CA . THR A 1 89 ? -10.482 11.150 8.957 1.00 95.19 89 THR A CA 1
ATOM 702 C C . THR A 1 89 ? -9.959 11.957 7.778 1.00 95.19 89 THR A C 1
ATOM 704 O O . THR A 1 89 ? -9.863 11.405 6.684 1.00 95.19 89 THR A O 1
ATOM 707 N N . ASP A 1 90 ? -9.593 13.217 7.988 1.00 95.88 90 ASP A N 1
ATOM 708 C CA . ASP A 1 90 ? -9.079 14.079 6.930 1.00 95.88 90 ASP A CA 1
ATOM 709 C C . ASP A 1 90 ? -7.637 13.713 6.566 1.00 95.88 90 ASP A C 1
ATOM 711 O O . ASP A 1 90 ? -7.362 13.501 5.387 1.00 95.88 90 ASP A O 1
ATOM 715 N N . LEU A 1 91 ? -6.769 13.451 7.551 1.00 95.19 91 LEU A N 1
ATOM 716 C CA . LEU A 1 91 ? -5.418 12.924 7.314 1.00 95.19 91 LEU A CA 1
ATOM 717 C C . LEU A 1 91 ? -5.453 11.590 6.556 1.00 95.19 91 LEU A C 1
ATOM 719 O O . LEU A 1 91 ? -4.641 11.350 5.668 1.00 95.19 91 LEU A O 1
ATOM 723 N N . LYS A 1 92 ? -6.407 10.701 6.862 1.00 95.69 92 LYS A N 1
ATOM 724 C CA . LYS A 1 92 ? -6.563 9.442 6.112 1.00 95.69 92 LYS A CA 1
ATOM 725 C C . LYS A 1 92 ? -6.946 9.666 4.651 1.00 95.69 92 LYS A C 1
ATOM 727 O O . LYS A 1 92 ? -6.505 8.903 3.793 1.00 95.69 92 LYS A O 1
ATOM 732 N N . LYS A 1 93 ? -7.779 10.671 4.362 1.00 95.44 93 LYS A N 1
ATOM 733 C CA . LYS A 1 93 ? -8.113 11.035 2.977 1.00 95.44 93 LYS A CA 1
ATOM 734 C C . LYS A 1 93 ? -6.893 11.609 2.268 1.00 95.44 93 LYS A C 1
ATOM 736 O O . LYS A 1 93 ? -6.644 11.224 1.133 1.00 95.44 93 LYS A O 1
ATOM 741 N N . GLU A 1 94 ? -6.136 12.469 2.945 1.00 95.19 94 GLU A N 1
ATOM 742 C CA . GLU A 1 94 ? -4.916 13.075 2.410 1.00 95.19 94 GLU A CA 1
ATOM 743 C C . GLU A 1 94 ? -3.863 12.013 2.073 1.00 95.19 94 GLU A C 1
ATOM 745 O O . GLU A 1 94 ? -3.350 12.004 0.962 1.00 95.19 94 GLU A O 1
ATOM 750 N N . ILE A 1 95 ? -3.629 11.037 2.959 1.00 94.75 95 ILE A N 1
ATOM 751 C CA . ILE A 1 95 ? -2.741 9.896 2.674 1.00 94.75 95 ILE A CA 1
ATOM 752 C C . ILE A 1 95 ? -3.196 9.148 1.416 1.00 94.75 95 ILE A C 1
ATOM 754 O O . ILE A 1 95 ? -2.384 8.859 0.547 1.00 94.75 95 ILE A O 1
ATOM 758 N N . CYS A 1 96 ? -4.495 8.870 1.284 1.00 93.25 96 CYS A N 1
ATOM 759 C CA . CYS A 1 96 ? -5.023 8.176 0.109 1.00 93.25 96 CYS A CA 1
ATOM 760 C C . CYS A 1 96 ? -4.828 8.986 -1.185 1.00 93.25 96 CYS A C 1
ATOM 762 O O . CYS A 1 96 ? -4.535 8.411 -2.231 1.00 93.25 96 CYS A O 1
ATOM 764 N N . GLN A 1 97 ? -4.966 10.313 -1.125 1.00 92.56 97 GLN A N 1
ATOM 765 C CA . GLN A 1 97 ? -4.698 11.198 -2.262 1.00 92.56 97 GLN A CA 1
ATOM 766 C C . GLN A 1 97 ? -3.209 11.212 -2.619 1.00 92.56 97 GLN A C 1
ATOM 768 O O . GLN A 1 97 ? -2.863 11.010 -3.779 1.00 92.56 97 GLN A O 1
ATOM 773 N N . LEU A 1 98 ? -2.330 11.363 -1.627 1.00 90.31 98 LEU A N 1
ATOM 774 C CA . LEU A 1 98 ? -0.881 11.356 -1.826 1.00 90.31 98 LEU A CA 1
ATOM 775 C C . LEU A 1 98 ? -0.377 10.012 -2.362 1.00 90.31 98 LEU A C 1
ATOM 777 O O . LEU A 1 98 ? 0.482 9.999 -3.236 1.00 90.31 98 LEU A O 1
ATOM 781 N N . ASP A 1 99 ? -0.933 8.887 -1.909 1.00 87.44 99 ASP A N 1
ATOM 782 C CA . ASP A 1 99 ? -0.606 7.561 -2.445 1.00 87.44 99 ASP A CA 1
ATOM 783 C C . ASP A 1 99 ? -1.058 7.406 -3.906 1.00 87.44 99 ASP A C 1
ATOM 785 O O . ASP A 1 99 ? -0.360 6.785 -4.710 1.00 87.44 99 ASP A O 1
ATOM 789 N N . GLN A 1 100 ? -2.201 7.991 -4.286 1.00 86.88 100 GLN A N 1
ATOM 790 C CA . GLN A 1 100 ? -2.645 8.021 -5.684 1.00 86.88 100 GLN A CA 1
ATOM 791 C C . GLN A 1 100 ? -1.719 8.879 -6.551 1.00 86.88 100 GLN A C 1
ATOM 793 O O . GLN A 1 100 ? -1.337 8.454 -7.643 1.00 86.88 100 GLN A O 1
ATOM 798 N N . GLU A 1 101 ? -1.328 10.056 -6.062 1.00 85.00 101 GLU A N 1
ATOM 799 C CA . GLU A 1 101 ? -0.368 10.928 -6.738 1.00 85.00 101 GLU A CA 1
ATOM 800 C C . GLU A 1 101 ? 0.995 10.241 -6.877 1.00 85.00 101 GLU A C 1
ATOM 802 O O . GLU A 1 101 ? 1.538 10.162 -7.977 1.00 85.00 101 GLU A O 1
ATOM 807 N N . LEU A 1 102 ? 1.523 9.649 -5.803 1.00 82.38 102 LEU A N 1
ATOM 808 C CA . LEU A 1 102 ? 2.756 8.859 -5.833 1.00 82.38 102 LEU A CA 1
ATOM 809 C C . LEU A 1 102 ? 2.658 7.675 -6.793 1.00 82.38 102 LEU A C 1
ATOM 811 O O . LEU A 1 102 ? 3.620 7.399 -7.504 1.00 82.38 102 LEU A O 1
ATOM 815 N N . GLY A 1 103 ? 1.508 7.004 -6.866 1.00 78.38 103 GLY A N 1
ATOM 816 C CA . GLY A 1 103 ? 1.247 5.961 -7.855 1.00 78.38 103 GLY A CA 1
ATOM 817 C C . GLY A 1 103 ? 1.351 6.478 -9.292 1.00 78.38 103 GLY A C 1
ATOM 818 O O . GLY A 1 103 ? 1.950 5.814 -10.139 1.00 78.38 103 GLY A O 1
ATOM 819 N N . ALA A 1 104 ? 0.847 7.686 -9.561 1.00 75.06 104 ALA A N 1
ATOM 820 C CA . ALA A 1 104 ? 0.994 8.344 -10.859 1.00 75.06 104 ALA A CA 1
ATOM 821 C C . ALA A 1 104 ? 2.458 8.720 -11.164 1.00 75.06 104 ALA A C 1
ATOM 823 O O . ALA A 1 104 ? 2.901 8.591 -12.306 1.00 75.06 104 ALA A O 1
ATOM 824 N N . TYR A 1 105 ? 3.234 9.115 -10.150 1.00 69.88 105 TYR A N 1
ATOM 825 C CA . TYR A 1 105 ? 4.669 9.400 -10.281 1.00 69.88 105 TYR A CA 1
ATOM 826 C C . TYR A 1 105 ? 5.567 8.153 -10.203 1.00 69.88 105 TYR A C 1
ATOM 828 O O . TYR A 1 105 ? 6.753 8.238 -10.516 1.00 69.88 105 TYR A O 1
ATOM 836 N N . GLY A 1 106 ? 5.028 6.981 -9.852 1.00 64.12 106 GLY A N 1
ATOM 837 C CA . GLY A 1 106 ? 5.775 5.730 -9.681 1.00 64.12 106 GLY A CA 1
ATOM 838 C C . GLY A 1 106 ? 6.425 5.197 -10.963 1.00 64.12 106 GLY A C 1
ATOM 839 O O . GLY A 1 106 ? 7.335 4.369 -10.902 1.00 64.12 106 GLY A O 1
ATOM 840 N N . ALA A 1 107 ? 6.016 5.707 -12.129 1.00 60.72 107 ALA A N 1
ATOM 841 C CA . ALA A 1 107 ? 6.696 5.471 -13.402 1.00 60.72 107 ALA A CA 1
ATOM 842 C C . ALA A 1 107 ? 8.065 6.183 -13.505 1.00 60.72 107 ALA A C 1
ATOM 844 O O . ALA A 1 107 ? 8.871 5.831 -14.364 1.00 60.72 107 ALA A O 1
ATOM 845 N N . CYS A 1 108 ? 8.347 7.144 -12.621 1.00 64.44 108 CYS A N 1
ATOM 846 C CA . CYS A 1 108 ? 9.551 7.974 -12.608 1.00 64.44 108 CYS A CA 1
ATOM 847 C C . CYS A 1 108 ? 10.449 7.670 -11.399 1.00 64.44 108 CYS A C 1
ATOM 849 O O . CYS A 1 108 ? 10.936 8.585 -10.737 1.00 64.44 108 CYS A O 1
ATOM 851 N N . ASP A 1 109 ? 10.682 6.390 -11.099 1.00 75.19 109 ASP A N 1
ATOM 852 C CA . ASP A 1 109 ? 11.724 6.006 -10.144 1.00 75.19 109 ASP A CA 1
ATOM 853 C C . ASP A 1 109 ? 13.091 6.478 -10.685 1.00 75.19 109 ASP A C 1
ATOM 855 O O . ASP A 1 109 ? 13.526 5.996 -11.741 1.00 75.19 109 ASP A O 1
ATOM 859 N N . PRO A 1 110 ? 13.775 7.421 -10.007 1.00 79.88 110 PRO A N 1
ATOM 860 C CA . PRO A 1 110 ? 15.034 7.972 -10.492 1.00 79.88 110 PRO A CA 1
ATOM 861 C C . PRO A 1 110 ? 16.102 6.889 -10.656 1.00 79.88 110 PRO A C 1
ATOM 863 O O . PRO A 1 110 ? 16.945 7.007 -11.541 1.00 79.88 110 PRO A O 1
ATOM 866 N N . VAL A 1 111 ? 16.048 5.808 -9.870 1.00 81.62 111 VAL A N 1
ATOM 867 C CA . VAL A 1 111 ? 17.007 4.703 -9.977 1.00 81.62 111 VAL A CA 1
ATOM 868 C C . VAL A 1 111 ? 16.807 3.951 -11.291 1.00 81.62 111 VAL A C 1
ATOM 870 O O . VAL A 1 111 ? 17.751 3.814 -12.066 1.00 81.62 111 VAL A O 1
ATOM 873 N N . LYS A 1 112 ? 15.569 3.551 -11.603 1.00 82.56 112 LYS A N 1
ATOM 874 C CA . LYS A 1 112 ? 15.241 2.876 -12.872 1.00 82.56 112 LYS A CA 1
ATOM 875 C C . LYS A 1 112 ? 15.506 3.774 -14.078 1.00 82.56 112 LYS A C 1
ATOM 877 O O . LYS A 1 112 ? 15.983 3.310 -15.114 1.00 82.56 112 LYS A O 1
ATOM 882 N N . LEU A 1 113 ? 15.229 5.072 -13.958 1.00 85.69 113 LEU A N 1
ATOM 883 C CA . LEU A 1 113 ? 15.520 6.031 -15.020 1.00 85.69 113 LEU A CA 1
ATOM 884 C C . LEU A 1 113 ? 17.030 6.124 -15.290 1.00 85.69 113 LEU A C 1
ATOM 886 O O . LEU A 1 113 ? 17.451 6.098 -16.444 1.00 85.69 113 LEU A O 1
ATOM 890 N N . GLU A 1 114 ? 17.859 6.188 -14.252 1.00 88.50 114 GLU A N 1
ATOM 891 C CA . GLU A 1 114 ? 19.316 6.202 -14.416 1.00 88.50 114 GLU A CA 1
ATOM 892 C C . GLU A 1 114 ? 19.859 4.873 -14.965 1.00 88.50 114 GLU A C 1
ATOM 894 O O . GLU A 1 114 ? 20.750 4.878 -15.816 1.00 88.50 114 GLU A O 1
ATOM 899 N N . GLU A 1 115 ? 19.297 3.732 -14.563 1.00 89.62 115 GLU A N 1
ATOM 900 C CA . GLU A 1 115 ? 19.643 2.423 -15.133 1.00 89.62 115 GLU A CA 1
ATOM 901 C C . GLU A 1 115 ? 19.329 2.346 -16.632 1.00 89.62 115 GLU A C 1
ATOM 903 O O . GLU A 1 115 ? 20.191 1.956 -17.424 1.00 89.62 115 GLU A O 1
ATOM 908 N N . THR A 1 116 ? 18.131 2.771 -17.047 1.00 89.38 116 THR A N 1
ATOM 909 C CA . THR A 1 116 ? 17.759 2.789 -18.472 1.00 89.38 116 THR A CA 1
ATOM 910 C C . THR A 1 116 ? 18.630 3.745 -19.282 1.00 89.38 116 THR A C 1
ATOM 912 O O . THR A 1 116 ? 19.080 3.375 -20.366 1.00 89.38 116 THR A O 1
ATOM 915 N N . LYS A 1 117 ? 18.957 4.932 -18.753 1.00 92.31 117 LYS A N 1
ATOM 916 C CA . LYS A 1 117 ? 19.898 5.859 -19.402 1.00 92.31 117 LYS A CA 1
ATOM 917 C C . LYS A 1 117 ? 21.269 5.221 -19.608 1.00 92.31 117 LYS A C 1
ATOM 919 O O . LYS A 1 117 ? 21.793 5.292 -20.715 1.00 92.31 117 LYS A O 1
ATOM 924 N N . ARG A 1 118 ? 21.826 4.562 -18.585 1.00 94.12 118 ARG A N 1
ATOM 925 C CA . ARG A 1 118 ? 23.117 3.855 -18.691 1.00 94.12 118 ARG A CA 1
ATOM 926 C C . ARG A 1 118 ? 23.071 2.720 -19.713 1.00 94.12 118 ARG A C 1
ATOM 928 O O . ARG A 1 118 ? 24.025 2.524 -20.461 1.00 94.12 118 ARG A O 1
ATOM 935 N N . ALA A 1 119 ? 21.964 1.982 -19.770 1.00 94.62 119 ALA A N 1
ATOM 936 C CA . ALA A 1 119 ? 21.774 0.934 -20.768 1.00 94.62 119 ALA A CA 1
ATOM 937 C C . ALA A 1 119 ? 21.722 1.510 -22.194 1.00 94.62 119 ALA A C 1
ATOM 939 O O . ALA A 1 119 ? 22.344 0.959 -23.100 1.00 94.62 119 ALA A O 1
ATOM 940 N N . ILE A 1 120 ? 21.041 2.645 -22.388 1.00 95.12 120 ILE A N 1
ATOM 941 C CA . ILE A 1 120 ? 20.978 3.348 -23.677 1.00 95.12 120 ILE A CA 1
ATOM 942 C C . ILE A 1 120 ? 22.360 3.863 -24.088 1.00 95.12 120 ILE A C 1
ATOM 944 O O . ILE A 1 120 ? 22.750 3.677 -25.240 1.00 95.12 120 ILE A O 1
ATOM 948 N N . THR A 1 121 ? 23.121 4.480 -23.177 1.00 95.56 121 THR A N 1
ATOM 949 C CA . THR A 1 121 ? 24.475 4.965 -23.492 1.00 95.56 121 THR A CA 1
ATOM 950 C C . THR A 1 121 ? 25.393 3.814 -23.880 1.00 95.56 121 THR A C 1
ATOM 952 O O . THR A 1 121 ? 26.044 3.890 -24.917 1.00 95.56 121 THR A O 1
ATOM 955 N N . LEU A 1 122 ? 25.367 2.711 -23.125 1.00 96.19 122 LEU A N 1
ATOM 956 C CA . LEU A 1 122 ? 26.150 1.517 -23.442 1.00 96.19 122 LEU A CA 1
ATOM 957 C C . LEU A 1 122 ? 25.732 0.905 -24.788 1.00 96.19 122 LEU A C 1
ATOM 959 O O . LEU A 1 122 ? 26.585 0.521 -25.584 1.00 96.19 122 LEU A O 1
ATOM 963 N N . GLY A 1 123 ? 24.427 0.836 -25.065 1.00 96.00 123 GLY A N 1
ATOM 964 C CA . GLY A 1 123 ? 23.899 0.357 -26.342 1.00 96.00 123 GLY A CA 1
ATOM 965 C C . GLY A 1 123 ? 24.348 1.224 -27.519 1.00 96.00 123 GLY A C 1
ATOM 966 O O . GLY A 1 123 ? 24.753 0.693 -28.550 1.00 96.00 123 GLY A O 1
ATOM 967 N N . LYS A 1 124 ? 24.349 2.551 -27.348 1.00 94.25 124 LYS A N 1
ATOM 968 C CA . LYS A 1 124 ? 24.837 3.501 -28.354 1.00 94.25 124 LYS A CA 1
ATOM 969 C C . LYS A 1 124 ? 26.338 3.345 -28.598 1.00 94.25 124 LYS A C 1
ATOM 971 O O . LYS A 1 124 ? 26.755 3.260 -29.747 1.00 94.25 124 LYS A O 1
ATOM 976 N N . GLU A 1 125 ? 27.142 3.272 -27.541 1.00 94.12 125 GLU A N 1
ATOM 977 C CA . GLU A 1 125 ? 28.591 3.055 -27.646 1.00 94.12 125 GLU A CA 1
ATOM 978 C C . GLU A 1 125 ? 28.913 1.718 -28.321 1.00 94.12 125 GLU A C 1
ATOM 980 O O . GLU A 1 125 ? 29.772 1.652 -29.200 1.00 94.12 125 GLU A O 1
ATOM 985 N N . ALA A 1 126 ? 28.189 0.656 -27.958 1.00 94.94 126 ALA A N 1
ATOM 986 C CA . ALA A 1 126 ? 28.333 -0.649 -28.584 1.00 94.94 126 ALA A CA 1
ATOM 987 C C . ALA A 1 126 ? 27.971 -0.600 -30.074 1.00 94.94 126 ALA A C 1
ATOM 989 O O . ALA A 1 126 ? 28.731 -1.121 -30.888 1.00 94.94 126 ALA A O 1
ATOM 990 N N . ALA A 1 127 ? 26.856 0.041 -30.437 1.00 91.94 127 ALA A N 1
ATOM 991 C CA . ALA A 1 127 ? 26.446 0.205 -31.830 1.00 91.94 127 ALA A CA 1
ATOM 992 C C . ALA A 1 127 ? 27.513 0.954 -32.641 1.00 91.94 127 ALA A C 1
ATOM 994 O O . ALA A 1 127 ? 27.960 0.437 -33.658 1.00 91.94 127 ALA A O 1
ATOM 995 N N . ILE A 1 128 ? 28.004 2.092 -32.136 1.00 90.19 128 ILE A N 1
ATOM 996 C CA . ILE A 1 128 ? 29.089 2.866 -32.761 1.00 90.19 128 ILE A CA 1
ATOM 997 C C . ILE A 1 128 ? 30.336 1.998 -32.964 1.00 90.19 128 ILE A C 1
ATOM 999 O O . ILE A 1 128 ? 30.907 1.971 -34.053 1.00 90.19 128 ILE A O 1
ATOM 1003 N N . ARG A 1 129 ? 30.749 1.251 -31.933 1.00 93.50 129 ARG A N 1
ATOM 1004 C CA . ARG A 1 129 ? 31.932 0.384 -32.003 1.00 93.50 129 ARG A CA 1
ATOM 1005 C C . ARG A 1 129 ? 31.773 -0.721 -33.045 1.00 93.50 129 ARG A C 1
ATOM 1007 O O . ARG A 1 129 ? 32.729 -1.057 -33.739 1.00 93.50 129 ARG A O 1
ATOM 1014 N N . TRP A 1 130 ? 30.588 -1.320 -33.141 1.00 91.69 130 TRP A N 1
ATOM 1015 C CA . TRP A 1 130 ? 30.312 -2.347 -34.143 1.00 91.69 130 TRP A CA 1
ATOM 1016 C C . TRP A 1 130 ? 30.226 -1.771 -35.557 1.00 91.69 130 TRP A C 1
ATOM 1018 O O . TRP A 1 130 ? 30.720 -2.420 -36.476 1.00 91.69 130 TRP A O 1
ATOM 1028 N N . THR A 1 131 ? 29.701 -0.556 -35.724 1.00 89.31 131 THR A N 1
ATOM 1029 C CA . THR A 1 131 ? 29.734 0.173 -37.000 1.00 89.31 131 THR A CA 1
ATOM 1030 C C . THR A 1 131 ? 31.169 0.460 -37.447 1.00 89.31 131 THR A C 1
ATOM 1032 O O . THR A 1 131 ? 31.513 0.194 -38.596 1.00 89.31 131 THR A O 1
ATOM 1035 N N . ASP A 1 132 ? 32.042 0.913 -36.544 1.00 90.00 132 ASP A N 1
ATOM 1036 C CA . ASP A 1 132 ? 33.461 1.135 -36.860 1.00 90.00 132 ASP A CA 1
ATOM 1037 C C . ASP A 1 132 ? 34.170 -0.178 -37.242 1.00 90.00 132 ASP A C 1
ATOM 1039 O O . ASP A 1 132 ? 34.816 -0.275 -38.287 1.00 90.00 132 ASP A O 1
ATOM 1043 N N . ASN A 1 133 ? 33.951 -1.250 -36.468 1.00 91.25 133 ASN A N 1
ATOM 1044 C CA . ASN A 1 133 ? 34.469 -2.582 -36.801 1.00 91.25 133 ASN A CA 1
ATOM 1045 C C . ASN A 1 133 ? 34.004 -3.048 -38.190 1.00 91.25 133 ASN A C 1
ATOM 1047 O O . ASN A 1 133 ? 34.792 -3.613 -38.951 1.00 91.25 133 ASN A O 1
ATOM 1051 N N . TYR A 1 134 ? 32.732 -2.819 -38.524 1.00 88.12 134 TYR A N 1
ATOM 1052 C CA . TYR A 1 134 ? 32.188 -3.109 -39.845 1.00 88.12 134 TYR A CA 1
ATOM 1053 C C . TYR A 1 134 ? 32.925 -2.317 -40.936 1.00 88.12 134 TYR A C 1
ATOM 1055 O O . TYR A 1 134 ? 33.372 -2.915 -41.916 1.00 88.12 134 TYR A O 1
ATOM 1063 N N . GLY A 1 135 ? 33.144 -1.015 -40.737 1.00 87.12 135 GLY A N 1
ATOM 1064 C CA . GLY A 1 135 ? 33.900 -0.171 -41.665 1.00 87.12 135 GLY A CA 1
ATOM 1065 C C . GLY A 1 135 ? 35.340 -0.651 -41.884 1.00 87.12 135 GLY A C 1
ATOM 1066 O O . GLY A 1 135 ? 35.828 -0.675 -43.017 1.00 87.12 135 GLY A O 1
ATOM 1067 N N . VAL A 1 136 ? 36.023 -1.109 -40.830 1.00 89.00 136 VAL A N 1
ATOM 1068 C CA . VAL A 1 136 ? 37.371 -1.699 -40.930 1.00 89.00 136 VAL A CA 1
ATOM 1069 C C . VAL A 1 136 ? 37.361 -2.974 -41.775 1.00 89.00 136 VAL A C 1
ATOM 1071 O O . VAL A 1 136 ? 38.204 -3.135 -42.662 1.00 89.00 136 VAL A O 1
ATOM 1074 N N . VAL A 1 137 ? 36.400 -3.869 -41.539 1.00 87.00 137 VAL A N 1
ATOM 1075 C CA . VAL A 1 137 ? 36.257 -5.120 -42.299 1.00 87.00 137 VAL A CA 1
ATOM 1076 C C . VAL A 1 137 ? 35.933 -4.834 -43.768 1.00 87.00 137 VAL A C 1
ATOM 1078 O O . VAL A 1 137 ? 36.562 -5.410 -44.659 1.00 87.00 137 VAL A O 1
ATOM 1081 N N . LEU A 1 138 ? 35.020 -3.897 -44.035 1.00 86.69 138 LEU A N 1
ATOM 1082 C CA . LEU A 1 138 ? 34.662 -3.469 -45.388 1.00 86.69 138 LEU A CA 1
ATOM 1083 C C . LEU A 1 138 ? 35.879 -2.902 -46.137 1.00 86.69 138 LEU A C 1
ATOM 1085 O O . LEU A 1 138 ? 36.155 -3.287 -47.276 1.00 86.69 138 LEU A O 1
ATOM 1089 N N . ASN A 1 139 ? 36.660 -2.040 -45.482 1.00 86.81 139 ASN A N 1
ATOM 1090 C CA . ASN A 1 139 ? 37.892 -1.483 -46.042 1.00 86.81 139 ASN A CA 1
ATOM 1091 C C . ASN A 1 139 ? 38.958 -2.556 -46.309 1.00 86.81 139 ASN A C 1
ATOM 1093 O O . ASN A 1 139 ? 39.680 -2.473 -47.304 1.00 86.81 139 ASN A O 1
ATOM 1097 N N . TYR A 1 140 ? 39.065 -3.572 -45.451 1.00 88.69 140 TYR A N 1
ATOM 1098 C CA . TYR A 1 140 ? 40.000 -4.677 -45.654 1.00 88.69 140 TYR A CA 1
ATOM 1099 C C . TYR A 1 140 ? 39.636 -5.503 -46.896 1.00 88.69 140 TYR A C 1
ATOM 1101 O O . TYR A 1 140 ? 40.486 -5.700 -47.764 1.00 88.69 140 TYR A O 1
ATOM 1109 N N . PHE A 1 141 ? 38.375 -5.925 -47.036 1.00 86.50 141 PHE A N 1
ATOM 1110 C CA . PHE A 1 141 ? 37.934 -6.726 -48.186 1.00 86.50 141 PHE A CA 1
ATOM 1111 C C . PHE A 1 141 ? 38.012 -5.970 -49.516 1.00 86.50 141 PHE A C 1
ATOM 1113 O O . PHE A 1 141 ? 38.413 -6.549 -50.528 1.00 86.50 141 PHE A O 1
ATOM 1120 N N . THR A 1 142 ? 37.687 -4.678 -49.514 1.00 85.38 142 THR A N 1
ATOM 1121 C CA . THR A 1 142 ? 37.746 -3.847 -50.725 1.00 85.38 142 THR A CA 1
ATOM 1122 C C . THR A 1 142 ? 39.182 -3.572 -51.170 1.00 85.38 142 THR A C 1
ATOM 1124 O O . THR A 1 142 ? 39.470 -3.625 -52.364 1.00 85.38 142 THR A O 1
ATOM 1127 N N . ARG A 1 143 ? 40.112 -3.325 -50.233 1.00 85.31 143 ARG A N 1
ATOM 1128 C CA . ARG A 1 143 ? 41.512 -2.991 -50.560 1.00 85.31 143 ARG A CA 1
ATOM 1129 C C . ARG A 1 143 ? 42.418 -4.202 -50.774 1.00 85.31 143 ARG A C 1
ATOM 1131 O O . ARG A 1 143 ? 43.289 -4.132 -51.633 1.00 85.31 143 ARG A O 1
ATOM 1138 N N . GLN A 1 144 ? 42.262 -5.269 -49.988 1.00 80.94 144 GLN A N 1
ATOM 1139 C CA . GLN A 1 144 ? 43.169 -6.428 -50.017 1.00 80.94 144 GLN A CA 1
ATOM 1140 C C . GLN A 1 144 ? 42.660 -7.565 -50.904 1.00 80.94 144 GLN A C 1
ATOM 1142 O O . GLN A 1 144 ? 43.456 -8.227 -51.563 1.00 80.94 144 GLN A O 1
ATOM 1147 N N . ASN A 1 145 ? 41.341 -7.775 -50.956 1.00 76.38 145 ASN A N 1
ATOM 1148 C CA . ASN A 1 145 ? 40.750 -8.907 -51.675 1.00 76.38 145 ASN A CA 1
ATOM 1149 C C . ASN A 1 145 ? 40.086 -8.493 -53.000 1.00 76.38 145 ASN A C 1
ATOM 1151 O O . ASN A 1 145 ? 39.652 -9.364 -53.750 1.00 76.38 145 ASN A O 1
ATOM 1155 N N . GLY A 1 146 ? 39.995 -7.188 -53.293 1.00 80.19 146 GLY A N 1
ATOM 1156 C CA . GLY A 1 146 ? 39.401 -6.665 -54.530 1.00 80.19 146 GLY A CA 1
ATOM 1157 C C . GLY A 1 146 ? 37.899 -6.937 -54.674 1.00 80.19 146 GLY A C 1
ATOM 1158 O O . GLY A 1 146 ? 37.376 -6.890 -55.785 1.00 80.19 146 GLY A O 1
ATOM 1159 N N . VAL A 1 147 ? 37.211 -7.252 -53.572 1.00 83.94 147 VAL A N 1
ATOM 1160 C CA . VAL A 1 147 ? 35.764 -7.516 -53.558 1.00 83.94 147 VAL A CA 1
ATOM 1161 C C . VAL A 1 147 ? 35.012 -6.185 -53.563 1.00 83.94 147 VAL A C 1
ATOM 1163 O O . VAL A 1 147 ? 35.419 -5.243 -52.879 1.00 83.94 147 VAL A O 1
ATOM 1166 N N . SER A 1 148 ? 33.919 -6.088 -54.326 1.00 83.62 148 SER A N 1
ATOM 1167 C CA . SER A 1 148 ? 33.110 -4.868 -54.362 1.00 83.62 148 SER A CA 1
ATOM 1168 C C . SER A 1 148 ? 32.426 -4.621 -53.009 1.00 83.62 148 SER A C 1
ATOM 1170 O O . SER A 1 148 ? 32.026 -5.556 -52.311 1.00 83.62 148 SER A O 1
ATOM 1172 N N . ALA A 1 149 ? 32.288 -3.352 -52.619 1.00 81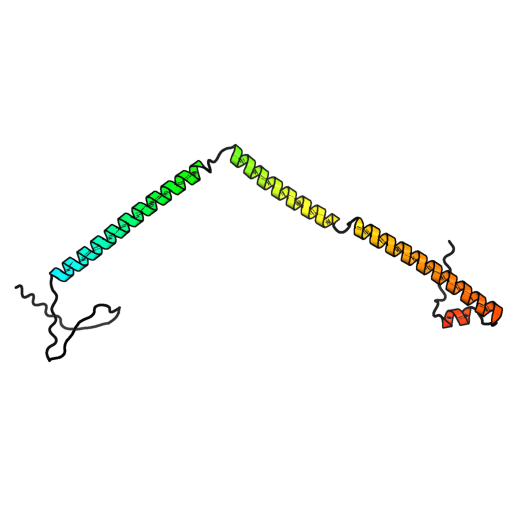.00 149 ALA A N 1
ATOM 1173 C CA . ALA A 1 149 ? 31.632 -2.994 -51.361 1.00 81.00 149 ALA A CA 1
ATOM 1174 C C . ALA A 1 149 ? 30.155 -3.436 -51.328 1.00 81.00 149 ALA A C 1
ATOM 1176 O O . ALA A 1 149 ? 29.648 -3.792 -50.265 1.00 81.00 149 ALA A O 1
ATOM 1177 N N . ASP A 1 150 ? 29.491 -3.462 -52.487 1.00 83.38 150 ASP A N 1
ATOM 1178 C CA . ASP A 1 150 ? 28.099 -3.899 -52.636 1.00 83.38 150 ASP A CA 1
ATOM 1179 C C . ASP A 1 150 ? 27.926 -5.398 -52.374 1.00 83.38 150 ASP A C 1
ATOM 1181 O O . ASP A 1 150 ? 26.990 -5.801 -51.682 1.00 83.38 150 ASP A O 1
ATOM 1185 N N . ASP A 1 151 ? 28.865 -6.225 -52.843 1.00 84.12 151 ASP A N 1
ATOM 1186 C CA . ASP A 1 151 ? 28.835 -7.670 -52.593 1.00 84.12 151 ASP A CA 1
ATOM 1187 C C . ASP A 1 151 ? 29.012 -7.985 -51.102 1.00 84.12 151 ASP A C 1
ATOM 1189 O O . ASP A 1 151 ? 28.323 -8.849 -50.555 1.00 84.12 151 ASP A O 1
ATOM 1193 N N . VAL A 1 152 ? 29.898 -7.248 -50.420 1.00 84.69 152 VAL A N 1
ATOM 1194 C CA . VAL A 1 152 ? 30.123 -7.389 -48.973 1.00 84.69 152 VAL A CA 1
ATOM 1195 C C . VAL A 1 152 ? 28.900 -6.925 -48.176 1.00 84.69 152 VAL A C 1
ATOM 1197 O O . VAL A 1 152 ? 28.477 -7.625 -47.256 1.00 84.69 152 VAL A O 1
ATOM 1200 N N . ARG A 1 153 ? 28.288 -5.792 -48.549 1.00 85.31 153 ARG A N 1
ATOM 1201 C CA . ARG A 1 153 ? 27.043 -5.292 -47.937 1.00 85.31 153 ARG A CA 1
ATOM 1202 C C . ARG A 1 153 ? 25.905 -6.297 -48.056 1.00 85.31 153 ARG A C 1
ATOM 1204 O O . ARG A 1 153 ? 25.279 -6.640 -47.054 1.00 85.31 153 ARG A O 1
ATOM 1211 N N . LYS A 1 154 ? 25.690 -6.825 -49.262 1.00 86.81 154 LYS A N 1
ATOM 1212 C CA . LYS A 1 154 ? 24.663 -7.832 -49.538 1.00 86.81 154 LYS A CA 1
ATOM 1213 C C . LYS A 1 154 ? 24.900 -9.123 -48.755 1.00 86.81 154 LYS A C 1
ATOM 1215 O O . LYS A 1 154 ? 23.946 -9.703 -48.246 1.00 86.81 154 LYS A O 1
ATOM 1220 N N . TYR A 1 155 ? 26.156 -9.557 -48.631 1.00 86.75 155 TYR A N 1
ATOM 1221 C CA . TYR A 1 155 ? 26.517 -10.741 -47.847 1.00 86.75 155 TYR A CA 1
ATOM 1222 C C . TYR A 1 155 ? 26.263 -10.555 -46.344 1.00 86.75 155 TYR A C 1
ATOM 1224 O O . TYR A 1 155 ? 25.783 -11.470 -45.679 1.00 86.75 155 TYR A O 1
ATOM 1232 N N . LEU A 1 156 ? 26.550 -9.365 -45.810 1.00 85.06 156 LEU A N 1
ATOM 1233 C CA . LEU A 1 156 ? 26.325 -9.024 -44.402 1.00 85.06 156 LEU A CA 1
ATOM 1234 C C . LEU A 1 156 ? 24.869 -8.634 -44.093 1.00 85.06 156 LEU A C 1
ATOM 1236 O O . LEU A 1 156 ? 24.545 -8.377 -42.936 1.00 85.06 156 LEU A O 1
ATOM 1240 N N . GLY A 1 157 ? 23.991 -8.611 -45.102 1.00 85.75 157 GLY A N 1
ATOM 1241 C CA . GLY A 1 157 ? 22.584 -8.241 -44.947 1.00 85.75 157 GLY A CA 1
ATOM 1242 C C . GLY A 1 157 ? 22.379 -6.766 -44.602 1.00 85.75 157 GLY A C 1
ATOM 1243 O O . GLY A 1 157 ? 21.376 -6.428 -43.977 1.00 85.75 157 GLY A O 1
ATOM 1244 N N . VAL A 1 158 ? 23.327 -5.899 -44.972 1.00 83.62 158 VAL A N 1
ATOM 1245 C CA . VAL A 1 158 ? 23.235 -4.456 -44.730 1.00 83.62 158 VAL A CA 1
ATOM 1246 C C . VAL A 1 158 ? 22.265 -3.847 -45.751 1.00 83.62 158 VAL A C 1
ATOM 1248 O O . VAL A 1 158 ? 22.476 -4.035 -46.953 1.00 83.62 158 VAL A O 1
ATOM 1251 N N . PRO A 1 159 ? 21.206 -3.147 -45.306 1.00 80.00 159 PRO A N 1
ATOM 1252 C CA . PRO A 1 159 ? 20.266 -2.465 -46.195 1.00 80.00 159 PRO A CA 1
ATOM 1253 C C . PRO A 1 159 ? 20.943 -1.395 -47.070 1.00 80.00 159 PRO A C 1
ATOM 1255 O O . PRO A 1 159 ? 21.922 -0.781 -46.649 1.00 80.00 159 PRO A O 1
ATOM 1258 N N . GLU A 1 160 ? 20.424 -1.144 -48.278 1.00 68.00 160 GLU A N 1
ATOM 1259 C CA . GLU A 1 160 ? 20.957 -0.093 -49.170 1.00 68.00 160 GLU A CA 1
ATOM 1260 C C . GLU A 1 160 ? 20.741 1.330 -48.628 1.00 68.00 160 GLU A C 1
ATOM 1262 O O . GLU A 1 160 ? 21.497 2.233 -48.973 1.00 68.00 160 GLU A O 1
ATOM 1267 N N . ASP A 1 161 ? 19.745 1.525 -47.761 1.00 74.31 161 ASP A N 1
ATOM 1268 C CA . ASP A 1 161 ? 19.437 2.779 -47.065 1.00 74.31 161 ASP A CA 1
ATOM 1269 C C . ASP A 1 161 ? 20.245 2.967 -45.769 1.00 74.31 161 ASP A C 1
ATOM 1271 O O . ASP A 1 161 ? 19.978 3.882 -44.990 1.00 74.31 161 ASP A O 1
ATOM 1275 N N . TYR A 1 162 ? 21.237 2.108 -45.518 1.00 73.31 162 TYR A N 1
ATOM 1276 C CA . TYR A 1 162 ? 22.144 2.272 -44.392 1.00 73.31 162 TYR A CA 1
ATOM 1277 C C . TYR A 1 162 ? 23.042 3.497 -44.605 1.00 73.31 162 TYR A C 1
ATOM 1279 O O . TYR A 1 162 ? 24.013 3.456 -45.363 1.00 73.31 162 TYR A O 1
ATOM 1287 N N . GLU A 1 163 ? 22.731 4.586 -43.908 1.00 66.50 163 GLU A N 1
ATOM 1288 C CA . GLU A 1 163 ? 23.620 5.737 -43.807 1.00 66.50 163 GLU A CA 1
ATOM 1289 C C . GLU A 1 163 ? 24.628 5.513 -42.674 1.00 66.50 163 GLU A C 1
ATOM 1291 O O . GLU A 1 163 ? 24.251 5.312 -41.513 1.00 66.50 163 GLU A O 1
ATOM 1296 N N . ASP A 1 164 ? 25.923 5.568 -43.004 1.00 64.94 164 ASP A N 1
ATOM 1297 C CA . ASP A 1 164 ? 26.975 5.699 -41.998 1.00 64.94 164 ASP A CA 1
ATOM 1298 C C . ASP A 1 164 ? 26.651 6.952 -41.177 1.00 64.94 164 ASP A C 1
ATOM 1300 O O . ASP A 1 164 ? 26.605 8.056 -41.720 1.00 64.94 164 ASP A O 1
ATOM 1304 N N . GLN A 1 165 ? 26.374 6.787 -39.881 1.00 57.78 165 GLN A N 1
ATOM 1305 C CA . GLN A 1 165 ? 26.072 7.914 -39.002 1.00 57.78 165 GLN A CA 1
ATOM 1306 C C . GLN A 1 165 ? 27.289 8.848 -38.959 1.00 57.78 165 GLN A C 1
ATOM 1308 O O . GLN A 1 165 ? 28.248 8.606 -38.225 1.00 57.78 165 GLN A O 1
ATOM 1313 N N . VAL A 1 166 ? 27.263 9.904 -39.773 1.00 51.16 166 VAL A N 1
ATOM 1314 C CA . VAL A 1 166 ? 28.206 11.018 -39.690 1.00 51.16 166 VAL A CA 1
ATOM 1315 C C . VAL A 1 166 ? 27.848 11.800 -38.428 1.00 51.16 166 VAL A C 1
ATOM 1317 O O . VAL A 1 166 ? 26.704 12.221 -38.263 1.00 51.16 166 VAL A O 1
ATOM 1320 N N . TYR A 1 167 ? 28.818 11.905 -37.521 1.00 49.53 167 TYR A N 1
ATOM 1321 C CA . TYR A 1 167 ? 28.722 12.620 -36.246 1.00 49.53 167 TYR A CA 1
ATOM 1322 C C . TYR A 1 167 ? 28.273 14.076 -36.386 1.00 49.53 167 TYR A C 1
ATOM 1324 O O . TYR A 1 167 ? 28.743 14.750 -37.333 1.00 49.53 167 TYR A O 1
#